Protein AF-A0A1B6IG73-F1 (afdb_monomer_lite)

Structure (mmCIF, N/CA/C/O backbone):
data_AF-A0A1B6IG73-F1
#
_entry.id   AF-A0A1B6IG73-F1
#
loop_
_atom_site.group_PDB
_atom_site.id
_atom_site.type_symbol
_atom_site.label_atom_id
_atom_site.label_alt_id
_atom_site.label_comp_id
_atom_site.label_asym_id
_atom_site.label_entity_id
_atom_site.label_seq_id
_atom_site.pdbx_PDB_ins_code
_atom_site.Cartn_x
_atom_site.Cartn_y
_atom_site.Cartn_z
_atom_site.occupancy
_atom_site.B_iso_or_equiv
_atom_site.auth_seq_id
_atom_site.auth_comp_id
_atom_site.auth_asym_id
_atom_site.auth_atom_id
_atom_site.pdbx_PDB_model_num
ATOM 1 N N . HIS A 1 1 ? -44.596 30.907 -13.912 1.00 38.09 1 HIS A N 1
ATOM 2 C CA . HIS A 1 1 ? -43.599 31.989 -13.803 1.00 38.09 1 HIS A CA 1
ATOM 3 C C . HIS A 1 1 ? -42.385 31.421 -13.063 1.00 38.09 1 HIS A C 1
ATOM 5 O O . HIS A 1 1 ? -42.362 31.442 -11.846 1.00 38.09 1 HIS A O 1
ATOM 11 N N . THR A 1 2 ? -41.653 30.501 -13.693 1.00 38.31 2 THR A N 1
ATOM 12 C CA . THR A 1 2 ? -40.432 30.701 -14.510 1.00 38.31 2 THR A CA 1
ATOM 13 C C . THR A 1 2 ? -39.184 30.827 -13.635 1.00 38.31 2 THR A C 1
ATOM 15 O O . THR A 1 2 ? -38.756 31.930 -13.323 1.00 38.31 2 THR A O 1
ATOM 18 N N . ASN A 1 3 ? -38.599 29.678 -13.281 1.00 39.69 3 ASN A N 1
ATOM 19 C CA . ASN A 1 3 ? -37.191 29.571 -12.901 1.00 39.69 3 ASN A CA 1
ATOM 20 C C . ASN A 1 3 ? -36.431 29.117 -14.153 1.00 39.69 3 ASN A C 1
ATOM 22 O O . ASN A 1 3 ? -36.596 27.984 -14.601 1.00 39.69 3 ASN A O 1
ATOM 26 N N . GLY A 1 4 ? -35.667 30.025 -14.757 1.00 39.19 4 GLY A N 1
ATOM 27 C CA . GLY A 1 4 ? -34.778 29.717 -15.871 1.00 39.19 4 GLY A CA 1
ATOM 28 C C . GLY A 1 4 ? -33.416 29.292 -15.339 1.00 39.19 4 GLY A C 1
ATOM 29 O O . GLY A 1 4 ? -32.638 30.141 -14.920 1.00 39.19 4 GLY A O 1
ATOM 30 N N . TYR A 1 5 ? -33.124 27.994 -15.373 1.00 42.41 5 TYR A N 1
ATOM 31 C CA . TYR A 1 5 ? -31.752 27.499 -15.289 1.00 42.41 5 TYR A CA 1
ATOM 32 C C . TYR A 1 5 ? -31.256 27.273 -16.718 1.00 42.41 5 TYR A C 1
ATOM 34 O O . TYR A 1 5 ? -31.750 26.396 -17.426 1.00 42.41 5 TYR A O 1
ATOM 42 N N . GLN A 1 6 ? -30.319 28.112 -17.164 1.00 42.25 6 GLN A N 1
ATOM 43 C CA . GLN A 1 6 ? -29.587 27.904 -18.411 1.00 42.25 6 GLN A CA 1
ATOM 44 C C . GLN A 1 6 ? -28.615 26.742 -18.215 1.00 42.25 6 GLN A C 1
ATOM 46 O O . GLN A 1 6 ? -27.631 26.849 -17.489 1.00 42.25 6 GLN A O 1
ATOM 51 N N . ASN A 1 7 ? -28.934 25.630 -18.867 1.00 41.59 7 ASN A N 1
ATOM 52 C CA . ASN A 1 7 ? -28.035 24.511 -19.086 1.00 41.59 7 ASN A CA 1
ATOM 53 C C . ASN A 1 7 ? -27.251 24.786 -20.379 1.00 41.59 7 ASN A C 1
ATOM 55 O O . ASN A 1 7 ? -27.866 25.142 -21.387 1.00 41.59 7 ASN A O 1
ATOM 59 N N . GLY A 1 8 ? -25.926 24.645 -20.364 1.00 39.78 8 GLY A N 1
ATOM 60 C CA . GLY A 1 8 ? -25.128 24.808 -21.579 1.00 39.78 8 GLY A CA 1
ATOM 61 C C . GLY A 1 8 ? -23.667 25.154 -21.338 1.00 39.78 8 GLY A C 1
ATOM 62 O O . GLY A 1 8 ? -23.241 26.270 -21.614 1.00 39.78 8 GLY A O 1
ATOM 63 N N . THR A 1 9 ? -22.879 24.180 -20.897 1.00 37.50 9 THR A N 1
ATOM 64 C CA . THR A 1 9 ? -21.488 24.097 -21.348 1.00 37.50 9 THR A CA 1
ATOM 65 C C . THR A 1 9 ? -21.314 22.684 -21.889 1.00 37.50 9 THR A C 1
ATOM 67 O O . THR A 1 9 ? -21.497 21.694 -21.182 1.00 37.50 9 THR A O 1
ATOM 70 N N . SER A 1 10 ? -21.124 22.602 -23.203 1.00 52.25 10 SER A N 1
ATOM 71 C CA . SER A 1 10 ? -20.774 21.369 -23.888 1.00 52.25 10 SER A CA 1
ATOM 72 C C . SER A 1 10 ? -19.328 21.064 -23.533 1.00 52.25 10 SER A C 1
ATOM 74 O O . SER A 1 10 ? -18.419 21.625 -24.143 1.00 52.25 10 SER A O 1
ATOM 76 N N . HIS A 1 11 ? -19.116 20.214 -22.534 1.00 43.53 11 HIS A N 1
ATOM 77 C CA . HIS A 1 11 ? -17.861 19.494 -22.418 1.00 43.53 11 HIS A CA 1
ATOM 78 C C . HIS A 1 11 ? -18.114 18.085 -22.937 1.00 43.53 11 HIS A C 1
ATOM 80 O O . HIS A 1 11 ? -18.840 17.300 -22.330 1.00 43.53 11 HIS A O 1
ATOM 86 N N . GLU A 1 12 ? -17.575 17.798 -24.118 1.00 44.56 12 GLU A N 1
ATOM 87 C CA . GLU A 1 12 ? -17.363 16.425 -24.554 1.00 44.56 12 GLU A CA 1
ATOM 88 C C . GLU A 1 12 ? -16.345 15.830 -23.577 1.00 44.56 12 GLU A C 1
ATOM 90 O O . GLU A 1 12 ? -15.154 16.131 -23.644 1.00 44.56 12 GLU A O 1
ATOM 95 N N . GLU A 1 13 ? -16.836 15.100 -22.581 1.00 45.28 13 GLU A N 1
ATOM 96 C CA . GLU A 1 13 ? -16.006 14.234 -21.752 1.00 45.28 13 GLU A CA 1
ATOM 97 C C . GLU A 1 13 ? -15.621 13.031 -22.623 1.00 45.28 13 GLU A C 1
ATOM 99 O O . GLU A 1 13 ? -16.515 12.377 -23.180 1.00 45.28 13 GLU A O 1
ATOM 104 N N . PRO A 1 14 ? -14.326 12.726 -22.801 1.00 42.31 14 PRO A N 1
ATOM 105 C CA . PRO A 1 14 ? -13.949 11.475 -23.423 1.00 42.31 14 PRO A CA 1
ATOM 106 C C . PRO A 1 14 ? -14.456 10.363 -22.5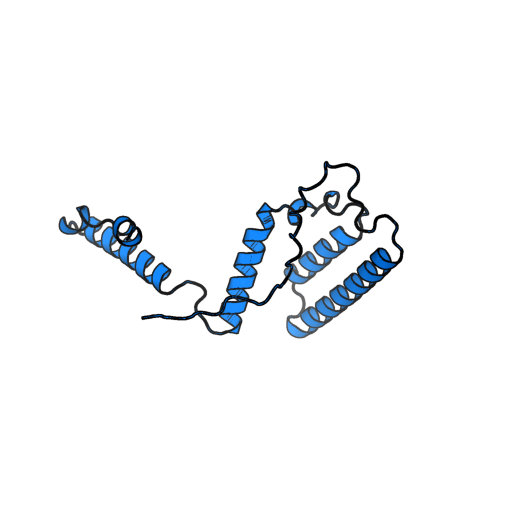06 1.00 42.31 14 PRO A C 1
ATOM 108 O O . PRO A 1 14 ? -14.133 10.323 -21.322 1.00 42.31 14 PRO A O 1
ATOM 111 N N . VAL A 1 15 ? -15.288 9.479 -23.052 1.00 47.84 15 VAL A N 1
ATOM 112 C CA . VAL A 1 15 ? -15.617 8.211 -22.406 1.00 47.84 15 VAL A CA 1
ATOM 113 C C . VAL A 1 15 ? -14.298 7.522 -22.062 1.00 47.84 15 VAL A C 1
ATOM 115 O O . VAL A 1 15 ? -13.571 7.088 -22.954 1.00 47.84 15 VAL A O 1
ATOM 118 N N . GLU A 1 16 ? -13.945 7.501 -20.778 1.00 44.28 16 GLU A N 1
ATOM 119 C CA . GLU A 1 16 ? -12.871 6.651 -20.284 1.00 44.28 16 GLU A CA 1
ATOM 120 C C . GLU A 1 16 ? -13.311 5.217 -20.566 1.00 44.28 16 GLU A C 1
ATOM 122 O O . GLU A 1 16 ? -14.184 4.660 -19.896 1.00 44.28 16 GLU A O 1
ATOM 127 N N . ASP A 1 17 ? -12.766 4.666 -21.648 1.00 45.06 17 ASP A N 1
ATOM 128 C CA . ASP A 1 17 ? -12.838 3.253 -21.965 1.00 45.06 17 ASP A CA 1
ATOM 129 C C . ASP A 1 17 ? -12.237 2.532 -20.757 1.00 45.06 17 ASP A C 1
ATOM 131 O O . ASP A 1 17 ? -11.039 2.628 -20.481 1.00 45.06 17 ASP A O 1
ATOM 135 N N . MET A 1 18 ? -13.100 1.926 -19.945 1.00 56.50 18 MET A N 1
ATOM 136 C CA . MET A 1 18 ? -12.685 1.090 -18.829 1.00 56.50 18 MET A CA 1
ATOM 137 C C . MET A 1 18 ? -11.963 -0.108 -19.440 1.00 56.50 18 MET A C 1
ATOM 139 O O . MET A 1 18 ? -12.616 -1.081 -19.816 1.00 56.50 18 MET A O 1
ATOM 143 N N . ASP A 1 19 ? -10.637 0.001 -19.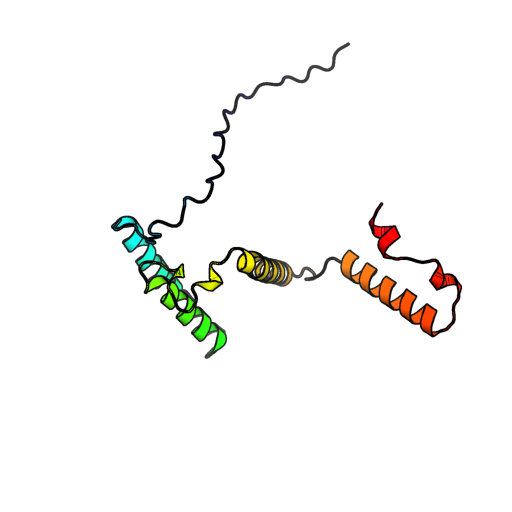576 1.00 55.59 19 ASP A N 1
ATOM 144 C CA . ASP A 1 19 ? -9.740 -1.035 -20.087 1.00 55.59 19 ASP A CA 1
ATOM 145 C C . ASP A 1 19 ? -10.065 -2.366 -19.392 1.00 55.59 19 ASP A C 1
ATOM 147 O O . ASP A 1 19 ? -9.685 -2.631 -18.248 1.00 55.59 19 ASP A O 1
ATOM 151 N N . VAL A 1 20 ? -10.817 -3.215 -20.089 1.00 60.28 20 VAL A N 1
ATOM 152 C CA . VAL A 1 20 ? -10.998 -4.611 -19.715 1.00 60.28 20 VAL A CA 1
ATOM 153 C C . VAL A 1 20 ? -9.632 -5.260 -19.892 1.00 60.28 20 VAL A C 1
ATOM 155 O O . VAL A 1 20 ? -9.145 -5.353 -21.019 1.00 60.28 20 VAL A O 1
ATOM 158 N N . ASP A 1 21 ? -9.016 -5.684 -18.783 1.00 56.25 21 ASP A N 1
ATOM 159 C CA . ASP A 1 21 ? -7.695 -6.320 -18.767 1.00 56.25 21 ASP A CA 1
ATOM 160 C C . ASP A 1 21 ? -7.571 -7.343 -19.918 1.00 56.25 21 ASP A C 1
ATOM 162 O O . ASP A 1 21 ? -8.301 -8.345 -19.940 1.00 56.25 21 ASP A O 1
ATOM 166 N N . PRO A 1 22 ? -6.662 -7.133 -20.891 1.00 51.31 22 PRO A N 1
ATOM 167 C CA . PRO A 1 22 ? -6.507 -8.060 -21.996 1.00 51.31 22 PRO A CA 1
ATOM 168 C C . PRO A 1 22 ? -5.980 -9.415 -21.491 1.00 51.31 22 PRO A C 1
ATOM 170 O O . PRO A 1 22 ? -5.251 -9.485 -20.491 1.00 51.31 22 PRO A O 1
ATOM 173 N N . PRO A 1 23 ? -6.314 -10.526 -22.179 1.00 49.19 23 PRO A N 1
ATOM 174 C CA . PRO A 1 23 ? -5.881 -11.859 -21.780 1.00 49.19 23 PRO A CA 1
ATOM 175 C C . PRO A 1 23 ? -4.350 -11.948 -21.715 1.00 49.19 23 PRO A C 1
ATOM 177 O O . PRO A 1 23 ? -3.636 -11.243 -22.424 1.00 49.19 23 PRO A O 1
ATOM 180 N N . ALA A 1 24 ? -3.856 -12.839 -20.847 1.00 55.88 24 ALA A N 1
ATOM 181 C CA . ALA A 1 24 ? -2.483 -12.974 -20.338 1.00 55.88 24 ALA A CA 1
ATOM 182 C C . ALA A 1 24 ? -1.351 -13.261 -21.362 1.00 55.88 24 ALA A C 1
ATOM 184 O O . ALA A 1 24 ? -0.345 -13.895 -21.036 1.00 55.88 24 ALA A O 1
ATOM 185 N N . SER A 1 25 ? -1.451 -12.800 -22.603 1.00 50.59 25 SER A N 1
ATOM 186 C CA . SER A 1 25 ? -0.383 -12.868 -23.594 1.00 50.59 25 SER A CA 1
ATOM 187 C C . SER A 1 25 ? 0.654 -11.758 -23.369 1.00 50.59 25 SER A C 1
ATOM 189 O O . SER A 1 25 ? 0.532 -10.653 -23.880 1.00 50.59 25 SER A O 1
ATOM 191 N N . LYS A 1 26 ? 1.713 -12.115 -22.626 1.00 54.44 26 LYS A N 1
ATOM 192 C CA . LYS A 1 26 ? 3.028 -11.442 -22.524 1.00 54.44 26 LYS A CA 1
ATOM 193 C C . LYS A 1 26 ? 3.010 -10.000 -21.986 1.00 54.44 26 LYS A C 1
ATOM 195 O O . LYS A 1 26 ? 3.331 -9.049 -22.693 1.00 54.44 26 LYS A O 1
ATOM 200 N N . ARG A 1 27 ? 2.761 -9.854 -20.679 1.00 57.84 27 ARG A N 1
ATOM 201 C CA . ARG A 1 27 ? 3.032 -8.616 -19.924 1.00 57.84 27 ARG A CA 1
ATOM 202 C C . ARG A 1 27 ? 4.546 -8.377 -19.834 1.00 57.84 27 ARG A C 1
ATOM 204 O O . ARG A 1 27 ? 5.209 -8.908 -18.949 1.00 57.84 27 ARG A O 1
ATOM 211 N N . GLN A 1 28 ? 5.111 -7.614 -20.766 1.00 61.94 28 GLN A N 1
ATOM 212 C CA . GLN A 1 28 ? 6.484 -7.119 -20.663 1.00 61.94 28 GLN A CA 1
ATOM 213 C C . GLN A 1 28 ? 6.430 -5.651 -20.234 1.00 61.94 28 GLN A C 1
ATOM 215 O O . GLN A 1 28 ? 5.959 -4.821 -21.005 1.00 61.94 28 GLN A O 1
ATOM 220 N N . LEU A 1 29 ? 6.930 -5.329 -19.032 1.00 61.00 29 LEU A N 1
ATOM 221 C CA . LEU A 1 29 ? 6.858 -3.996 -18.388 1.00 61.00 29 LEU A CA 1
ATOM 222 C C . LEU A 1 29 ? 7.205 -2.819 -19.298 1.00 61.00 29 LEU A C 1
ATOM 224 O O . LEU A 1 29 ? 6.682 -1.724 -19.137 1.00 61.00 29 LEU A O 1
ATOM 228 N N . CYS A 1 30 ? 8.141 -3.039 -20.216 1.00 66.19 30 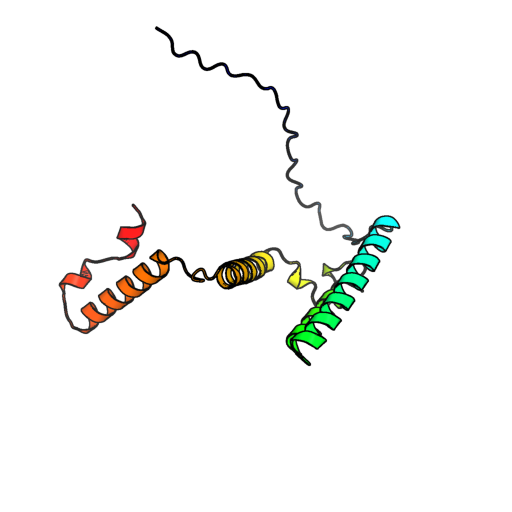CYS A N 1
ATOM 229 C CA . CYS A 1 30 ? 8.623 -2.008 -21.121 1.00 66.19 30 CYS A CA 1
ATOM 230 C C . CYS A 1 30 ? 8.304 -2.300 -22.588 1.00 66.19 30 CYS A C 1
ATOM 232 O O . CYS A 1 30 ? 8.611 -1.457 -23.417 1.00 66.19 30 CYS A O 1
ATOM 234 N N . GLY A 1 31 ? 7.777 -3.479 -22.946 1.00 67.19 31 GLY A N 1
ATOM 235 C CA . GLY A 1 31 ? 7.509 -3.865 -24.343 1.00 67.19 31 GLY A CA 1
ATOM 236 C C . GLY A 1 31 ? 8.683 -3.694 -25.330 1.00 67.19 31 GLY A C 1
ATOM 237 O O . GLY A 1 31 ? 8.457 -3.656 -26.533 1.00 67.19 31 GLY A O 1
ATOM 238 N N . GLY A 1 32 ? 9.923 -3.525 -24.847 1.00 70.31 32 GLY A N 1
ATOM 239 C CA . GLY A 1 32 ? 11.082 -3.127 -25.663 1.00 70.31 32 GLY A CA 1
ATOM 240 C C . GLY A 1 32 ? 11.194 -1.622 -25.978 1.00 70.31 32 GLY A C 1
ATOM 241 O O . GLY A 1 32 ? 12.119 -1.213 -26.674 1.00 70.31 32 GLY A O 1
ATOM 242 N N . SER A 1 33 ? 10.299 -0.779 -25.458 1.00 83.69 33 SER A N 1
ATOM 243 C CA . SER A 1 33 ? 10.330 0.679 -25.599 1.00 83.69 33 SER A CA 1
ATOM 244 C C . SER A 1 33 ? 11.499 1.295 -24.830 1.00 83.69 33 SER A C 1
ATOM 246 O O . SER A 1 33 ? 11.566 1.219 -23.601 1.00 83.69 33 SER A O 1
ATOM 248 N N . LYS A 1 34 ? 12.397 1.970 -25.556 1.00 85.94 34 LYS A N 1
ATOM 249 C CA . LYS A 1 34 ? 13.542 2.695 -24.982 1.00 85.94 34 LYS A CA 1
ATOM 250 C C . LYS A 1 34 ? 13.101 3.707 -23.919 1.00 85.94 34 LYS A C 1
ATOM 252 O O . LYS A 1 34 ? 13.686 3.750 -22.844 1.00 85.94 34 LYS A O 1
ATOM 257 N N . THR A 1 35 ? 12.028 4.450 -24.181 1.00 90.06 35 THR A N 1
ATOM 258 C CA . THR A 1 35 ? 11.478 5.435 -23.240 1.00 90.06 35 THR A CA 1
ATOM 259 C C . THR A 1 35 ? 10.963 4.778 -21.960 1.00 90.06 35 THR A C 1
ATOM 261 O O . THR A 1 35 ? 11.162 5.314 -20.873 1.00 90.06 35 THR A O 1
ATOM 264 N N . ALA A 1 36 ? 10.326 3.606 -22.059 1.00 86.19 36 ALA A N 1
ATOM 265 C CA . ALA A 1 36 ? 9.875 2.870 -20.878 1.00 86.19 36 ALA A CA 1
ATOM 266 C C . ALA A 1 36 ? 11.064 2.372 -20.039 1.00 86.19 36 ALA A C 1
ATOM 268 O O . ALA A 1 36 ? 11.058 2.515 -18.819 1.00 86.19 36 ALA A O 1
ATOM 269 N N . VAL A 1 37 ? 12.119 1.877 -20.694 1.00 86.06 37 VAL A N 1
ATOM 270 C CA . VAL A 1 37 ? 13.358 1.457 -20.022 1.00 86.06 37 VAL A CA 1
ATOM 271 C C . VAL A 1 37 ? 14.057 2.637 -19.341 1.00 86.06 37 VAL A C 1
ATOM 273 O O . VAL A 1 37 ? 14.486 2.515 -18.198 1.00 86.06 37 VAL A O 1
ATOM 276 N N . GLU A 1 38 ? 14.144 3.796 -19.995 1.00 91.56 38 GLU A N 1
ATOM 277 C CA . GLU A 1 38 ? 14.735 5.006 -19.407 1.00 91.56 38 GLU A CA 1
ATOM 278 C C . GLU A 1 38 ? 13.975 5.468 -18.158 1.00 91.56 38 GLU A C 1
ATOM 280 O O . GLU A 1 38 ? 14.604 5.721 -17.127 1.00 91.56 38 GLU A O 1
ATOM 285 N N . ARG A 1 39 ? 12.636 5.488 -18.213 1.00 90.94 39 ARG A N 1
ATOM 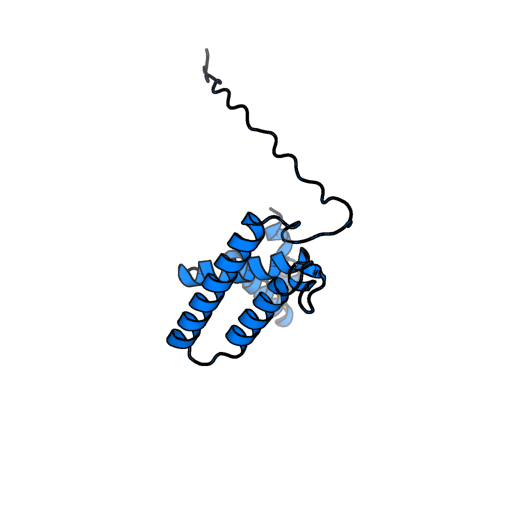286 C CA . ARG A 1 39 ? 11.777 5.795 -17.056 1.00 90.94 39 ARG A CA 1
ATOM 287 C C . ARG A 1 39 ? 11.959 4.790 -15.924 1.00 90.94 39 ARG A C 1
ATOM 289 O O . ARG A 1 39 ? 12.037 5.178 -14.764 1.00 90.94 39 ARG A O 1
ATOM 296 N N . MET A 1 40 ? 12.068 3.505 -16.251 1.00 90.06 40 MET A N 1
ATOM 297 C CA . MET A 1 40 ? 12.313 2.452 -15.267 1.00 90.06 40 MET A CA 1
ATOM 298 C C . MET A 1 40 ? 13.671 2.634 -14.569 1.00 90.06 40 MET A C 1
ATOM 300 O O . MET A 1 40 ? 13.769 2.498 -13.350 1.00 90.06 40 MET A O 1
ATOM 304 N N . LEU A 1 41 ? 14.715 2.996 -15.320 1.00 91.44 41 LEU A N 1
ATOM 305 C CA . LEU A 1 41 ? 16.038 3.294 -14.765 1.00 91.44 41 LEU A CA 1
ATOM 306 C C . LEU A 1 41 ? 16.028 4.557 -13.897 1.00 91.44 41 LEU A C 1
ATOM 308 O O . LEU A 1 41 ? 16.690 4.599 -12.861 1.00 91.44 41 LEU A O 1
ATOM 312 N N . GLU A 1 42 ? 15.298 5.589 -14.311 1.00 94.94 42 GLU A N 1
ATOM 313 C CA . GLU A 1 42 ? 15.107 6.802 -13.519 1.00 94.94 42 GLU A CA 1
ATOM 314 C C . GLU A 1 42 ? 14.387 6.510 -12.206 1.00 94.94 42 GLU A C 1
ATOM 316 O O . GLU A 1 42 ? 14.859 6.912 -11.143 1.00 94.94 42 GLU A O 1
ATOM 321 N N . PHE A 1 43 ? 13.317 5.722 -12.260 1.00 94.50 43 PHE A N 1
ATOM 322 C CA . PHE A 1 43 ? 12.614 5.259 -11.074 1.00 94.50 43 PHE A CA 1
ATOM 323 C C . PHE A 1 43 ? 13.534 4.470 -10.131 1.00 94.50 43 PHE A C 1
ATOM 325 O O . PHE A 1 43 ? 13.576 4.760 -8.936 1.00 94.50 43 PHE A O 1
ATOM 332 N N . GLY A 1 44 ? 14.351 3.551 -10.659 1.00 95.00 44 GLY A N 1
ATOM 333 C CA . GLY A 1 44 ? 15.339 2.812 -9.867 1.00 95.00 44 GLY A CA 1
ATOM 334 C C . GLY A 1 44 ? 16.362 3.717 -9.162 1.00 95.00 44 GLY A C 1
ATOM 335 O O . GLY A 1 44 ? 16.692 3.485 -7.997 1.00 95.00 44 GLY A O 1
ATOM 336 N N . ARG A 1 45 ? 16.828 4.790 -9.820 1.00 96.25 45 ARG A N 1
ATOM 337 C CA . ARG A 1 45 ? 17.710 5.795 -9.192 1.00 96.25 45 ARG A CA 1
ATOM 338 C C . ARG A 1 45 ? 16.999 6.554 -8.072 1.00 96.25 45 ARG A C 1
ATOM 340 O O . ARG A 1 45 ? 17.563 6.708 -6.990 1.00 96.25 45 ARG A O 1
ATOM 347 N N . THR A 1 46 ? 15.762 6.982 -8.311 1.00 96.75 46 THR A N 1
ATOM 348 C CA . THR A 1 46 ? 14.938 7.670 -7.308 1.00 96.75 46 THR A CA 1
ATOM 349 C C . THR A 1 46 ? 14.704 6.791 -6.079 1.00 96.75 46 THR A C 1
ATOM 351 O O . THR A 1 46 ? 14.907 7.254 -4.957 1.00 96.75 46 THR A O 1
ATOM 354 N N . LEU A 1 47 ? 14.379 5.507 -6.271 1.00 95.38 47 LEU A N 1
ATOM 355 C CA . LEU A 1 47 ? 14.238 4.535 -5.181 1.00 95.38 47 LEU A CA 1
ATOM 356 C C . LEU A 1 47 ? 15.522 4.395 -4.357 1.00 95.38 47 LEU A C 1
ATOM 358 O O . LEU A 1 47 ? 15.482 4.412 -3.126 1.00 95.38 47 LEU A O 1
ATOM 362 N N . TYR A 1 48 ? 16.675 4.298 -5.021 1.00 94.69 48 TYR A N 1
ATOM 363 C CA . TYR A 1 48 ? 17.959 4.200 -4.332 1.00 94.69 48 TYR A CA 1
ATOM 364 C C . TYR A 1 48 ? 18.276 5.456 -3.505 1.00 94.69 48 TYR A C 1
ATOM 366 O O . TYR A 1 48 ? 18.755 5.356 -2.374 1.00 94.69 48 TYR A O 1
ATOM 374 N N . HIS A 1 49 ? 17.976 6.648 -4.026 1.00 96.38 49 HIS A N 1
ATOM 375 C CA . HIS A 1 49 ? 18.128 7.896 -3.273 1.00 96.38 49 HIS A CA 1
ATOM 376 C C . HIS A 1 49 ? 17.193 7.956 -2.058 1.00 96.38 49 HIS A C 1
ATOM 378 O O . HIS A 1 49 ? 17.625 8.369 -0.982 1.00 96.38 49 HIS A O 1
ATOM 384 N N . MET A 1 50 ? 15.940 7.507 -2.193 1.00 94.56 50 MET A N 1
ATOM 385 C CA . MET A 1 50 ? 15.010 7.411 -1.062 1.00 94.56 50 MET A CA 1
ATOM 386 C C . MET A 1 50 ? 15.534 6.465 0.022 1.00 94.56 50 MET A C 1
ATOM 388 O O . MET A 1 50 ? 15.512 6.822 1.196 1.00 94.56 50 MET A O 1
ATOM 392 N N . SER A 1 51 ? 16.083 5.306 -0.353 1.00 94.06 51 SER A N 1
ATOM 393 C CA . SER A 1 51 ? 16.686 4.381 0.613 1.00 94.06 51 SER A CA 1
ATOM 394 C C . SER A 1 51 ? 17.859 5.000 1.373 1.00 94.06 51 SER A C 1
ATOM 396 O O . SER A 1 51 ? 17.943 4.833 2.588 1.00 94.06 51 SER A O 1
ATOM 398 N N . GLN A 1 52 ? 18.744 5.729 0.689 1.00 94.38 52 GLN A N 1
ATOM 399 C CA . GLN A 1 52 ? 19.862 6.405 1.352 1.00 94.38 52 GLN A CA 1
ATOM 400 C C . GLN A 1 52 ? 19.378 7.447 2.360 1.00 94.38 52 GLN A C 1
ATOM 402 O O . GLN A 1 52 ? 19.925 7.533 3.458 1.00 94.38 52 GLN A O 1
ATOM 407 N N . ARG A 1 53 ? 18.334 8.208 2.013 1.00 94.81 53 ARG A N 1
ATOM 408 C CA . ARG A 1 53 ? 17.714 9.168 2.933 1.00 94.81 53 ARG A CA 1
ATOM 409 C C . ARG A 1 53 ? 17.116 8.477 4.155 1.00 94.81 53 ARG A C 1
ATOM 411 O O . ARG A 1 53 ? 17.440 8.861 5.271 1.00 94.81 53 ARG A O 1
ATOM 418 N N . LEU A 1 54 ? 16.336 7.415 3.955 1.00 92.50 54 LEU A N 1
ATOM 419 C CA . LEU A 1 54 ? 15.773 6.629 5.058 1.00 92.50 54 LEU A CA 1
ATOM 420 C C . LEU A 1 54 ? 16.867 6.054 5.963 1.00 92.50 54 LEU A C 1
ATOM 422 O O . LEU A 1 54 ? 16.735 6.087 7.181 1.00 92.50 54 LEU A O 1
ATOM 426 N N . MET A 1 55 ? 17.982 5.593 5.390 1.00 92.25 55 MET A N 1
ATOM 427 C CA . MET A 1 55 ? 19.117 5.095 6.168 1.00 92.25 55 MET A CA 1
ATOM 428 C C . MET A 1 55 ? 19.789 6.195 7.005 1.00 92.25 55 MET A C 1
ATOM 430 O O . MET A 1 55 ? 20.275 5.913 8.099 1.00 92.25 55 MET A O 1
ATOM 434 N N . GLN A 1 56 ? 19.823 7.439 6.520 1.00 93.62 56 GLN A N 1
ATOM 435 C CA . GLN A 1 56 ? 20.329 8.583 7.288 1.00 93.62 56 GLN A CA 1
ATOM 436 C C . GLN A 1 56 ? 19.365 9.000 8.405 1.00 93.62 56 GLN A C 1
ATOM 438 O O . GLN A 1 56 ? 19.813 9.308 9.506 1.00 93.62 56 GLN A O 1
ATOM 443 N N . GLU A 1 57 ? 18.059 9.004 8.130 1.00 92.44 57 GLU A N 1
ATOM 444 C CA . GLU A 1 57 ? 17.021 9.470 9.058 1.00 92.44 57 GLU A CA 1
ATOM 445 C C . GLU A 1 57 ? 16.693 8.432 10.149 1.00 92.44 57 GLU A C 1
ATOM 447 O O . GLU A 1 57 ? 16.465 8.799 11.299 1.00 92.44 57 GLU A O 1
ATOM 452 N N . GLN A 1 58 ? 16.683 7.140 9.806 1.00 89.06 58 GLN A N 1
ATOM 453 C CA . GLN A 1 58 ? 16.196 6.050 10.667 1.00 89.06 58 GLN A CA 1
ATOM 454 C C . GLN A 1 58 ? 17.276 5.006 11.002 1.00 89.06 58 GLN A C 1
ATOM 456 O O . GLN A 1 58 ? 17.042 4.096 11.797 1.00 89.06 58 GLN A O 1
ATOM 461 N N . GLY A 1 59 ? 18.476 5.123 10.427 1.00 90.50 59 GLY A N 1
ATOM 462 C CA . GLY A 1 59 ? 19.551 4.154 10.617 1.00 90.50 59 GLY A CA 1
ATOM 463 C C . GLY A 1 59 ? 19.332 2.847 9.846 1.00 90.50 59 GLY A C 1
ATOM 464 O O . GLY A 1 59 ? 18.698 2.805 8.792 1.00 90.50 59 GLY A O 1
ATOM 465 N N . LYS A 1 60 ? 19.920 1.752 10.346 1.00 88.56 60 LYS A N 1
ATOM 466 C CA . LYS A 1 60 ? 19.772 0.423 9.735 1.00 88.56 60 LYS A CA 1
ATOM 467 C C . LYS A 1 60 ? 18.430 -0.188 10.126 1.00 88.56 60 LYS A C 1
ATOM 469 O O . LYS A 1 60 ? 18.307 -0.760 11.204 1.00 88.56 60 LYS A O 1
ATOM 474 N N . ASP A 1 61 ? 17.477 -0.107 9.208 1.00 92.19 61 ASP A N 1
ATOM 475 C CA . ASP A 1 61 ? 16.187 -0.781 9.302 1.00 92.19 61 ASP A CA 1
ATOM 476 C C . ASP A 1 61 ? 16.109 -1.928 8.279 1.00 92.19 61 ASP A C 1
ATOM 478 O O . ASP A 1 61 ? 16.152 -1.717 7.061 1.00 92.19 61 ASP A O 1
ATOM 482 N N . GLU A 1 62 ? 16.016 -3.163 8.776 1.00 93.38 62 GLU A N 1
ATOM 483 C CA . GLU A 1 62 ? 15.896 -4.352 7.928 1.00 93.38 62 GLU A CA 1
ATOM 484 C C . GLU A 1 62 ? 14.560 -4.395 7.169 1.00 93.38 62 GLU A C 1
ATOM 486 O O . GLU A 1 62 ? 14.516 -4.957 6.073 1.00 93.38 62 GLU A O 1
ATOM 491 N N . ALA A 1 63 ? 13.496 -3.759 7.675 1.00 92.50 63 ALA A N 1
ATOM 492 C CA . ALA A 1 63 ? 12.232 -3.639 6.952 1.00 92.50 63 ALA A CA 1
ATOM 493 C C . ALA A 1 63 ? 12.395 -2.750 5.710 1.00 92.50 63 ALA A C 1
ATOM 495 O O . ALA A 1 63 ? 12.053 -3.170 4.604 1.00 92.50 63 ALA A O 1
ATOM 496 N N . ASN A 1 64 ? 13.013 -1.573 5.859 1.00 91.88 64 ASN A N 1
ATOM 497 C CA . ASN A 1 64 ? 13.310 -0.672 4.739 1.00 91.88 64 ASN A CA 1
ATOM 498 C C . ASN A 1 64 ? 14.230 -1.325 3.700 1.00 91.88 64 ASN A C 1
ATOM 500 O O . ASN A 1 64 ? 14.018 -1.202 2.492 1.00 91.88 64 ASN A O 1
ATOM 504 N N . LYS A 1 65 ? 15.242 -2.064 4.161 1.00 93.06 65 LYS A N 1
ATOM 505 C CA . LYS A 1 65 ? 16.153 -2.810 3.287 1.00 93.06 65 LYS A CA 1
ATOM 506 C C . LYS A 1 65 ? 15.436 -3.924 2.527 1.00 93.06 65 LYS A C 1
ATOM 508 O O . LYS A 1 65 ? 15.673 -4.086 1.330 1.00 93.06 65 LYS A O 1
ATOM 513 N N . LYS A 1 66 ? 14.545 -4.663 3.194 1.00 94.62 66 LYS A N 1
ATOM 514 C CA . LYS A 1 66 ? 13.715 -5.683 2.550 1.00 94.62 66 LYS A CA 1
ATOM 515 C C . LYS A 1 66 ? 12.779 -5.065 1.513 1.00 94.62 66 LYS A C 1
ATOM 517 O O . LYS A 1 66 ? 12.722 -5.561 0.395 1.00 94.62 66 LYS A O 1
ATOM 522 N N . MET A 1 67 ? 12.108 -3.964 1.842 1.00 93.19 67 MET A N 1
ATOM 523 C CA . MET A 1 67 ? 11.224 -3.256 0.911 1.00 93.19 67 MET A CA 1
ATOM 524 C C . MET A 1 67 ? 11.978 -2.793 -0.343 1.00 93.19 67 MET A C 1
ATOM 526 O O . MET A 1 67 ? 11.489 -2.962 -1.458 1.00 93.19 67 MET A O 1
ATOM 530 N N . LEU A 1 68 ? 13.198 -2.273 -0.179 1.00 95.00 68 LEU A N 1
ATOM 531 C CA . LEU A 1 68 ? 14.052 -1.897 -1.305 1.00 95.00 68 LEU A CA 1
ATOM 532 C C . LEU A 1 68 ? 14.431 -3.107 -2.171 1.00 95.00 68 LEU A C 1
ATOM 534 O O . LEU A 1 68 ? 14.383 -3.031 -3.399 1.00 95.00 68 LEU A O 1
ATOM 538 N N . GLN A 1 69 ? 14.809 -4.221 -1.541 1.00 94.94 69 GLN A N 1
ATOM 539 C CA . GLN A 1 69 ? 15.141 -5.459 -2.244 1.00 94.94 69 GLN A CA 1
ATOM 540 C C . GLN A 1 69 ? 13.940 -6.005 -3.022 1.00 94.94 69 GLN A C 1
ATOM 542 O O . GLN A 1 69 ? 14.093 -6.395 -4.181 1.00 94.94 69 GLN A O 1
ATOM 547 N N . ASP A 1 70 ? 12.757 -6.014 -2.412 1.00 95.25 70 ASP A N 1
ATOM 548 C CA . ASP A 1 70 ? 11.519 -6.476 -3.037 1.00 95.25 70 ASP A CA 1
ATOM 549 C C . ASP A 1 70 ? 11.169 -5.573 -4.243 1.00 95.25 70 ASP A C 1
ATOM 551 O O . ASP A 1 70 ? 10.923 -6.073 -5.342 1.00 95.25 70 ASP A O 1
ATOM 555 N N . ALA A 1 71 ? 11.294 -4.246 -4.111 1.00 94.75 71 ALA A N 1
ATOM 556 C CA . ALA A 1 71 ? 11.081 -3.309 -5.218 1.00 94.75 71 ALA A CA 1
ATOM 557 C C . ALA A 1 71 ? 12.054 -3.539 -6.393 1.00 94.75 71 ALA A C 1
ATOM 559 O O . ALA A 1 71 ? 11.630 -3.617 -7.549 1.00 94.75 71 ALA A O 1
ATOM 560 N N . PHE A 1 72 ? 13.354 -3.714 -6.127 1.00 95.31 72 PHE A N 1
ATOM 561 C CA . PHE A 1 72 ? 14.320 -4.044 -7.185 1.00 95.31 72 PHE A CA 1
ATOM 562 C C . PHE A 1 72 ? 14.103 -5.440 -7.774 1.00 95.31 72 PHE A C 1
ATOM 564 O O . PHE A 1 72 ? 14.379 -5.649 -8.955 1.00 95.31 72 PHE A O 1
ATOM 571 N N . SER A 1 73 ? 13.562 -6.377 -6.995 1.00 94.94 73 SER A N 1
ATOM 572 C CA . SER A 1 73 ? 13.187 -7.701 -7.490 1.00 94.94 73 SER A CA 1
ATOM 573 C C . SER A 1 73 ? 12.059 -7.628 -8.517 1.00 94.94 73 SER A C 1
ATOM 575 O O . SER A 1 73 ? 12.007 -8.480 -9.397 1.00 94.94 73 SER A O 1
ATOM 577 N N . LEU A 1 74 ? 11.174 -6.629 -8.464 1.00 92.75 74 LEU A N 1
ATOM 578 C CA . LEU A 1 74 ? 10.188 -6.391 -9.528 1.00 92.75 74 LEU A CA 1
ATOM 579 C C . LEU A 1 74 ? 10.849 -5.806 -10.784 1.00 92.75 74 LEU A C 1
ATOM 581 O O . LEU A 1 74 ? 10.556 -6.248 -11.892 1.00 92.75 74 LEU A O 1
ATOM 585 N N . LEU A 1 75 ? 11.774 -4.855 -10.615 1.00 90.88 75 LEU A N 1
ATOM 586 C CA . LEU A 1 75 ? 12.476 -4.185 -11.721 1.00 90.88 75 LEU A CA 1
ATOM 587 C C . LEU A 1 75 ? 13.450 -5.101 -12.478 1.00 90.88 75 LEU A C 1
ATOM 589 O O . LEU A 1 75 ? 13.721 -4.878 -13.656 1.00 90.88 75 LEU A O 1
ATOM 593 N N . ALA A 1 76 ? 13.994 -6.121 -11.812 1.00 90.44 76 ALA A N 1
ATOM 594 C CA . ALA A 1 76 ? 14.972 -7.039 -12.394 1.00 90.44 76 ALA A CA 1
ATOM 595 C C . ALA A 1 76 ? 14.367 -8.040 -13.396 1.00 90.44 76 ALA A C 1
ATOM 597 O O . ALA A 1 76 ? 15.109 -8.682 -14.141 1.00 90.44 76 ALA A O 1
ATOM 598 N N . TYR A 1 77 ? 13.040 -8.191 -13.420 1.00 88.69 77 TYR A N 1
ATOM 599 C CA . TYR A 1 77 ? 12.348 -9.148 -14.278 1.00 88.69 77 TYR A CA 1
ATOM 600 C C . TYR A 1 77 ? 11.623 -8.429 -15.414 1.00 88.69 77 TYR A C 1
ATOM 602 O O . TYR A 1 77 ? 10.993 -7.393 -15.232 1.00 88.69 77 TYR A O 1
ATOM 610 N N . SER A 1 78 ? 11.663 -9.017 -16.608 1.00 83.50 78 SER A N 1
ATOM 611 C CA . SER A 1 78 ? 10.950 -8.502 -17.784 1.00 83.50 78 SER A CA 1
ATOM 612 C C . SER A 1 78 ? 9.425 -8.542 -17.618 1.00 83.50 78 SER A C 1
ATOM 614 O O . SER A 1 78 ? 8.730 -7.640 -18.093 1.00 83.50 78 SER A O 1
ATOM 616 N N . ASN A 1 79 ? 8.923 -9.568 -16.924 1.00 86.12 79 ASN A N 1
ATOM 617 C CA . ASN A 1 79 ? 7.557 -9.667 -16.419 1.00 86.12 79 ASN A CA 1
ATOM 618 C C . ASN A 1 79 ? 7.583 -9.585 -14.878 1.00 86.12 79 ASN A C 1
ATOM 620 O O . ASN A 1 79 ? 8.085 -10.515 -14.243 1.00 86.12 79 ASN A O 1
ATOM 624 N N . PRO A 1 80 ? 7.025 -8.537 -14.252 1.00 89.19 80 PRO A N 1
ATOM 625 C CA . PRO A 1 80 ? 7.141 -8.330 -12.811 1.00 89.19 80 PRO A CA 1
ATOM 626 C C . PRO A 1 80 ? 6.288 -9.315 -12.012 1.00 89.19 80 PRO A C 1
ATOM 628 O O . PRO A 1 80 ? 6.661 -9.672 -10.900 1.00 89.19 80 PRO A O 1
ATOM 631 N N . TRP A 1 81 ? 5.196 -9.831 -12.589 1.00 92.31 81 TRP A N 1
ATOM 632 C CA . TRP A 1 81 ? 4.399 -10.899 -11.973 1.00 92.31 81 TRP A CA 1
ATOM 633 C C . TRP A 1 81 ? 5.156 -12.231 -11.891 1.00 92.31 81 TRP A C 1
ATOM 635 O O . TRP A 1 81 ? 4.769 -13.105 -11.126 1.00 92.31 81 TRP A O 1
ATOM 645 N N . SER A 1 82 ? 6.240 -12.398 -12.658 1.00 92.12 82 SER A N 1
ATOM 646 C CA . SER A 1 82 ? 7.124 -13.569 -12.567 1.00 92.12 82 SER A CA 1
ATOM 647 C C . SER A 1 82 ? 8.244 -13.408 -11.532 1.00 92.12 82 SER A C 1
ATOM 649 O O . SER A 1 82 ? 9.024 -14.337 -11.340 1.00 92.12 82 SER A O 1
ATOM 651 N N . SER A 1 83 ? 8.346 -12.249 -10.879 1.00 94.94 83 SER A N 1
ATOM 652 C CA . SER A 1 83 ? 9.279 -12.028 -9.775 1.00 94.94 83 SER A CA 1
ATOM 653 C C . SER A 1 83 ? 8.893 -12.879 -8.553 1.00 94.94 83 SER A C 1
ATOM 655 O O . SER A 1 83 ? 7.703 -13.127 -8.345 1.00 94.94 83 SER A O 1
ATOM 657 N N . PRO A 1 84 ? 9.840 -13.262 -7.672 1.00 95.31 84 PRO A N 1
ATOM 658 C CA . PRO A 1 84 ? 9.524 -13.896 -6.385 1.00 95.31 84 PRO A CA 1
ATOM 659 C C . PRO A 1 84 ? 8.528 -13.107 -5.517 1.00 95.31 84 PRO A C 1
ATOM 661 O O . PRO A 1 84 ? 7.864 -13.679 -4.656 1.00 95.31 84 PRO A O 1
ATOM 664 N N . VAL A 1 85 ? 8.415 -11.796 -5.749 1.00 95.19 85 VAL A N 1
ATOM 665 C CA . VAL A 1 85 ? 7.473 -10.895 -5.067 1.00 95.19 85 VAL A CA 1
ATOM 666 C C . VAL A 1 85 ? 6.342 -10.405 -5.978 1.00 95.19 85 VAL A C 1
ATOM 668 O O . VAL A 1 85 ? 5.678 -9.423 -5.668 1.00 95.19 85 VAL A O 1
ATOM 671 N N . GLY A 1 86 ? 6.086 -11.094 -7.095 1.00 93.25 86 GLY A N 1
ATOM 672 C CA . GLY A 1 86 ? 5.045 -10.722 -8.060 1.00 93.25 86 GLY A CA 1
ATOM 673 C C . GLY A 1 86 ? 3.637 -10.643 -7.458 1.00 93.25 86 GLY A C 1
ATOM 674 O O . GLY A 1 86 ? 2.836 -9.828 -7.905 1.00 93.25 86 GLY A O 1
ATOM 675 N N . TRP A 1 87 ? 3.374 -11.407 -6.392 1.00 93.12 87 TRP A N 1
ATOM 676 C CA . TRP A 1 87 ? 2.127 -11.372 -5.618 1.00 93.12 87 TRP A CA 1
ATOM 677 C C . TRP A 1 87 ? 1.803 -9.985 -5.041 1.00 93.12 87 TRP A C 1
ATOM 679 O O . TRP A 1 87 ? 0.640 -9.677 -4.808 1.00 93.12 87 TRP A O 1
ATOM 689 N N . GLN A 1 88 ? 2.800 -9.111 -4.844 1.00 92.56 88 GLN A N 1
ATOM 690 C CA . GLN A 1 88 ? 2.575 -7.730 -4.390 1.00 92.56 88 GLN A CA 1
ATOM 691 C C . GLN A 1 88 ? 1.783 -6.891 -5.403 1.00 92.56 88 GLN A C 1
ATOM 693 O O . GLN A 1 88 ? 1.204 -5.871 -5.039 1.00 92.56 88 GLN A O 1
ATOM 698 N N . LEU A 1 89 ? 1.755 -7.311 -6.671 1.00 91.25 89 LEU A N 1
ATOM 699 C CA . LEU A 1 89 ? 1.005 -6.653 -7.738 1.00 91.25 89 LEU A CA 1
ATOM 700 C C . LEU A 1 89 ? -0.427 -7.180 -7.880 1.00 91.25 89 LEU A C 1
ATOM 702 O O . LEU A 1 89 ? -1.168 -6.687 -8.735 1.00 91.25 89 LEU A O 1
ATOM 706 N N . ASP A 1 90 ? -0.823 -8.175 -7.082 1.00 91.69 90 ASP A N 1
ATOM 707 C CA . ASP A 1 90 ? -2.179 -8.707 -7.118 1.00 91.69 90 ASP A CA 1
ATOM 708 C C . ASP A 1 90 ? -3.175 -7.641 -6.630 1.00 91.69 90 ASP A C 1
ATOM 710 O O . ASP A 1 90 ? -2.917 -6.969 -5.626 1.00 91.69 90 ASP A O 1
ATOM 714 N N . PRO A 1 91 ? -4.347 -7.486 -7.278 1.00 90.44 91 PRO A N 1
ATOM 715 C CA . PRO A 1 91 ? -5.328 -6.470 -6.895 1.00 90.44 91 PRO A CA 1
ATOM 716 C C . PRO A 1 91 ? -5.740 -6.529 -5.420 1.00 90.44 91 PRO A C 1
ATOM 718 O O . PRO A 1 91 ? -5.935 -5.485 -4.806 1.00 90.44 91 PRO A O 1
ATOM 721 N N . VAL A 1 92 ? -5.792 -7.729 -4.831 1.00 90.88 92 VAL A N 1
ATOM 722 C CA . VAL A 1 92 ? -6.117 -7.938 -3.409 1.00 90.88 92 VAL A CA 1
ATOM 723 C C . VAL A 1 92 ? -5.125 -7.251 -2.460 1.00 90.88 92 VAL A C 1
ATOM 725 O O . VAL A 1 92 ? -5.496 -6.826 -1.370 1.00 90.88 92 VAL A O 1
ATOM 728 N N . GLN A 1 93 ? -3.866 -7.074 -2.873 1.00 89.12 93 GLN A N 1
ATOM 729 C CA . GLN A 1 93 ? -2.864 -6.391 -2.053 1.00 89.12 93 GLN A CA 1
ATOM 730 C C . GLN A 1 93 ? -3.094 -4.874 -1.997 1.00 89.12 93 GLN A C 1
ATOM 732 O O . GLN A 1 93 ? -2.649 -4.224 -1.047 1.00 89.12 93 GLN A O 1
ATOM 737 N N . ARG A 1 94 ? -3.822 -4.296 -2.970 1.00 90.88 94 ARG A N 1
ATOM 738 C CA . ARG A 1 94 ? -4.090 -2.849 -3.026 1.00 90.88 94 ARG A CA 1
ATOM 739 C C . ARG A 1 94 ? -4.821 -2.360 -1.782 1.00 90.88 94 ARG A C 1
ATOM 741 O O . ARG A 1 94 ? -4.458 -1.315 -1.257 1.00 90.88 94 ARG A O 1
ATOM 748 N N . GLU A 1 95 ? -5.787 -3.124 -1.274 1.00 89.81 95 GLU A N 1
ATOM 749 C CA . GLU A 1 95 ? -6.571 -2.740 -0.091 1.00 89.81 95 GLU A CA 1
ATOM 750 C C . GLU A 1 95 ? -5.688 -2.537 1.144 1.00 89.81 95 GLU A C 1
ATOM 752 O O . GLU A 1 95 ? -5.839 -1.555 1.870 1.00 89.81 95 GLU A O 1
ATOM 757 N N . THR A 1 96 ? -4.707 -3.420 1.341 1.00 89.06 96 THR A N 1
ATOM 758 C CA . THR A 1 96 ? -3.793 -3.347 2.488 1.00 89.06 96 THR A CA 1
ATOM 759 C C . THR A 1 96 ? -2.883 -2.121 2.388 1.00 89.06 96 THR A C 1
ATOM 761 O O . THR A 1 96 ? -2.696 -1.399 3.369 1.00 89.06 96 THR A O 1
ATOM 764 N N . VAL A 1 97 ? -2.360 -1.837 1.190 1.00 89.75 97 VAL A N 1
ATOM 765 C CA . VAL A 1 97 ? -1.531 -0.648 0.931 1.00 89.75 97 VAL A CA 1
ATOM 766 C C . VAL A 1 97 ? -2.343 0.636 1.106 1.00 89.75 97 VAL A C 1
ATOM 768 O O . VAL A 1 97 ? -1.879 1.566 1.766 1.00 89.75 97 VAL A O 1
ATOM 771 N N . CYS A 1 98 ? -3.570 0.682 0.579 1.00 90.50 98 CYS A N 1
ATOM 772 C CA . CYS A 1 98 ? -4.477 1.816 0.746 1.00 90.50 98 CYS A CA 1
ATOM 773 C C . CYS A 1 98 ? -4.800 2.068 2.221 1.00 90.50 98 CYS A C 1
ATOM 775 O O . CYS A 1 98 ? -4.729 3.209 2.670 1.00 90.50 98 CYS A O 1
ATOM 777 N N . ALA A 1 99 ? -5.099 1.025 2.999 1.00 89.06 99 ALA A N 1
ATOM 778 C CA . ALA A 1 99 ? -5.371 1.162 4.427 1.00 89.06 99 ALA A CA 1
ATOM 779 C C . ALA A 1 99 ? -4.159 1.714 5.201 1.00 89.06 99 ALA A C 1
ATOM 781 O O . ALA A 1 99 ? -4.311 2.619 6.029 1.00 89.06 99 ALA A O 1
ATOM 782 N N . ALA A 1 100 ? -2.953 1.214 4.908 1.00 89.62 100 ALA A N 1
ATOM 783 C CA . ALA A 1 100 ? -1.716 1.697 5.519 1.00 89.62 100 ALA A CA 1
ATOM 784 C C . ALA A 1 100 ? -1.430 3.163 5.153 1.00 89.62 100 ALA A C 1
ATOM 786 O O . ALA A 1 100 ? -1.129 3.970 6.034 1.00 89.62 100 ALA A O 1
ATOM 787 N N . LEU A 1 101 ? -1.591 3.529 3.878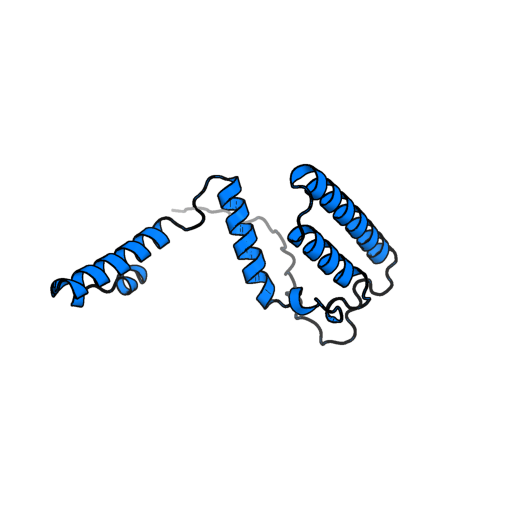 1.00 90.94 101 LEU A N 1
ATOM 788 C CA . LEU A 1 101 ? -1.402 4.898 3.401 1.00 90.94 101 LEU A CA 1
ATOM 789 C C . LEU A 1 101 ? -2.414 5.862 4.028 1.00 90.94 101 LEU A C 1
ATOM 791 O O . LEU A 1 101 ? -2.024 6.903 4.550 1.00 90.94 101 LEU A O 1
ATOM 795 N N . ASN A 1 102 ? -3.697 5.498 4.036 1.00 90.25 102 ASN A N 1
ATOM 796 C CA . ASN A 1 102 ? -4.751 6.298 4.659 1.00 90.25 102 ASN A CA 1
ATOM 797 C C . ASN A 1 102 ? -4.456 6.528 6.146 1.00 90.25 102 ASN A C 1
ATOM 799 O O . ASN A 1 102 ? -4.588 7.644 6.644 1.00 90.25 102 ASN A O 1
ATOM 803 N N . SER A 1 103 ? -3.983 5.491 6.840 1.00 87.88 103 SER A N 1
ATOM 804 C CA . SER A 1 103 ? -3.583 5.591 8.245 1.00 87.88 103 SER A CA 1
ATOM 805 C C . SER A 1 103 ? -2.406 6.549 8.448 1.00 87.88 103 SER A C 1
ATOM 807 O O . SER A 1 103 ? -2.444 7.364 9.368 1.00 87.88 103 SER A O 1
ATOM 809 N N . ALA A 1 104 ? -1.386 6.486 7.586 1.00 88.38 104 ALA A N 1
ATOM 810 C CA . ALA A 1 104 ? -0.224 7.371 7.650 1.00 88.38 104 ALA A CA 1
ATOM 811 C C . ALA A 1 104 ? -0.590 8.836 7.354 1.00 88.38 104 ALA A C 1
ATOM 813 O O . ALA A 1 104 ? -0.086 9.743 8.014 1.00 88.38 104 ALA A O 1
ATOM 814 N N . ILE A 1 105 ? -1.509 9.082 6.411 1.00 90.00 105 ILE A N 1
ATOM 815 C CA . ILE A 1 105 ? -2.026 10.428 6.120 1.00 90.00 105 ILE A CA 1
ATOM 816 C C . ILE A 1 105 ? -2.747 10.995 7.344 1.00 90.00 105 ILE A C 1
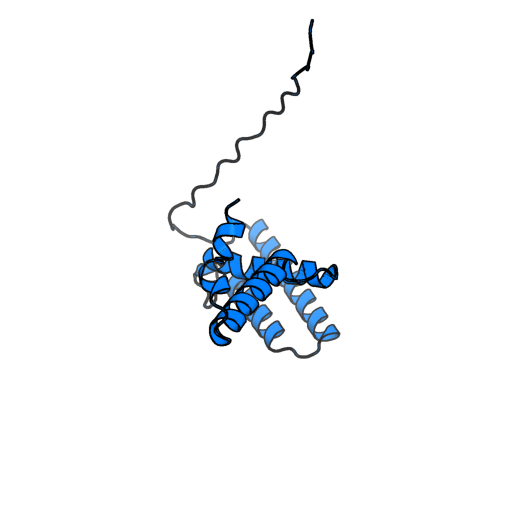ATOM 818 O O . ILE A 1 105 ? -2.463 12.128 7.744 1.00 90.00 105 ILE A O 1
ATOM 822 N N . LEU A 1 106 ? -3.636 10.212 7.964 1.00 87.38 106 LEU A N 1
ATOM 823 C CA . LEU A 1 106 ? -4.347 10.630 9.174 1.00 87.38 106 LEU A CA 1
ATOM 824 C C . LEU A 1 106 ? -3.365 10.960 10.302 1.00 87.38 106 LEU A C 1
ATOM 826 O O . LEU A 1 106 ? -3.462 12.032 10.891 1.00 87.38 106 LEU A O 1
ATOM 830 N N . GLU A 1 107 ? -2.367 10.106 10.533 1.00 86.00 107 GLU A N 1
ATOM 831 C CA . GLU A 1 107 ? -1.333 10.323 11.551 1.00 86.00 107 GLU A CA 1
ATOM 832 C C . GLU A 1 107 ? -0.497 11.582 11.271 1.00 86.00 107 GLU A C 1
ATOM 834 O O . GLU A 1 107 ? -0.307 12.402 12.168 1.00 86.00 107 GLU A O 1
ATOM 839 N N . SER A 1 108 ? -0.093 11.807 10.015 1.00 87.75 108 SER A N 1
ATOM 840 C CA . SER A 1 108 ? 0.616 13.031 9.605 1.00 87.75 108 SER A CA 1
ATOM 841 C C . SER A 1 108 ? -0.228 14.301 9.771 1.00 87.75 108 SER A C 1
ATOM 843 O O . SER A 1 108 ? 0.307 15.375 10.037 1.00 87.75 108 SER A O 1
ATOM 845 N N . SER A 1 109 ? -1.552 14.166 9.669 1.00 88.12 109 SER A N 1
ATOM 846 C CA . SER A 1 109 ? -2.517 15.252 9.849 1.00 88.12 109 SER A CA 1
ATOM 847 C C . SER A 1 109 ? -2.987 15.392 11.301 1.00 88.12 109 SER A C 1
ATOM 849 O O . SER A 1 109 ? -3.889 16.184 11.570 1.00 88.12 109 SER A O 1
ATOM 851 N N . SER A 1 110 ? -2.415 14.634 12.248 1.00 83.06 110 SER A N 1
ATOM 852 C CA . SER A 1 110 ? -2.851 14.541 13.654 1.00 83.06 110 SER A CA 1
ATOM 853 C C . SER A 1 110 ? -4.320 14.126 13.849 1.00 83.06 110 SER A C 1
ATOM 855 O O . SER A 1 110 ? -4.923 14.388 14.890 1.00 83.06 110 SER A O 1
ATOM 857 N N . LEU A 1 111 ? -4.905 13.463 12.851 1.00 79.06 111 LEU A N 1
ATOM 858 C CA . LEU A 1 111 ? -6.267 12.947 12.892 1.00 79.06 111 LEU A CA 1
ATOM 859 C C . LEU A 1 111 ? -6.275 11.505 13.426 1.00 79.06 111 LEU A C 1
ATOM 861 O O . LEU A 1 111 ? -5.343 10.734 13.175 1.00 79.06 111 LEU A O 1
ATOM 865 N N . PRO A 1 112 ? -7.322 11.100 14.164 1.00 74.56 112 PRO A N 1
ATOM 866 C CA . PRO A 1 112 ? -7.425 9.737 14.665 1.00 74.56 112 PRO A CA 1
ATOM 867 C C . PRO A 1 112 ? -7.525 8.730 13.508 1.00 74.56 112 PRO A C 1
ATOM 869 O O . PRO A 1 112 ? -8.306 8.913 12.578 1.00 74.56 112 PRO A O 1
ATOM 872 N N . ARG A 1 113 ? -6.759 7.629 13.597 1.00 68.38 113 ARG A N 1
ATOM 873 C CA . ARG A 1 113 ? -6.738 6.537 12.597 1.00 68.38 113 ARG A CA 1
ATOM 874 C C . ARG A 1 113 ? -8.081 5.824 12.419 1.00 68.38 113 ARG A C 1
ATOM 876 O O . ARG A 1 113 ? -8.307 5.209 11.385 1.00 68.38 113 ARG A O 1
ATOM 883 N N . ARG A 1 114 ? -8.940 5.873 13.438 1.00 70.81 114 ARG A N 1
ATOM 884 C CA . ARG A 1 114 ? -10.303 5.336 13.405 1.00 70.81 114 ARG A CA 1
ATOM 885 C C . ARG A 1 114 ? -11.289 6.481 13.456 1.00 70.81 114 ARG A C 1
ATOM 887 O O . ARG A 1 114 ? -11.093 7.430 14.220 1.00 70.81 114 ARG A O 1
ATOM 894 N N . ALA A 1 115 ? -12.363 6.366 12.685 1.00 78.12 115 ALA A N 1
ATOM 895 C CA . ALA A 1 115 ? -13.448 7.327 12.760 1.00 78.12 115 ALA A CA 1
ATOM 896 C C . ALA A 1 115 ? -13.994 7.356 14.203 1.00 78.12 115 ALA A C 1
ATOM 898 O O . ALA A 1 115 ? -14.197 6.291 14.794 1.00 78.12 115 ALA A O 1
ATOM 899 N N . PRO A 1 116 ? -14.280 8.534 14.784 1.00 79.31 116 PRO A N 1
ATOM 900 C CA . PRO A 1 116 ? -14.870 8.623 16.122 1.00 79.31 116 PRO A CA 1
ATOM 901 C C . PRO A 1 116 ? -16.137 7.770 16.280 1.00 79.31 116 PRO A C 1
ATOM 903 O O . PRO A 1 116 ? -16.370 7.198 17.342 1.00 79.31 116 PRO A O 1
ATOM 906 N N . LEU A 1 117 ? -16.916 7.628 15.202 1.00 84.25 117 LEU A N 1
ATOM 907 C CA . LEU A 1 117 ? -18.103 6.779 15.159 1.00 84.25 117 LEU A CA 1
ATOM 908 C C . LEU A 1 117 ? -17.771 5.291 15.336 1.00 84.25 117 LEU A C 1
ATOM 910 O O . LEU A 1 117 ? -18.445 4.607 16.095 1.00 84.25 117 LEU A O 1
ATOM 914 N N . GLU A 1 118 ? -16.714 4.794 14.695 1.00 83.88 118 GLU A N 1
ATOM 915 C CA . GLU A 1 118 ? -16.275 3.399 14.832 1.00 83.88 118 GLU A CA 1
ATOM 916 C C . GLU A 1 118 ? -15.882 3.087 16.282 1.00 83.88 118 GLU A C 1
ATOM 918 O O . GLU A 1 118 ? -16.251 2.049 16.830 1.00 83.88 118 GLU A O 1
ATOM 923 N N . VAL A 1 119 ? -15.188 4.025 16.936 1.00 86.31 119 VAL A N 1
ATOM 924 C CA . VAL A 1 119 ? -14.813 3.913 18.352 1.00 86.31 119 VAL A CA 1
ATOM 925 C C . VAL A 1 119 ? -16.054 3.927 19.246 1.00 86.31 119 VAL A C 1
ATOM 927 O O . VAL A 1 119 ? -16.180 3.081 20.130 1.00 86.31 119 VAL A O 1
ATOM 930 N N . ALA A 1 120 ? -16.995 4.841 18.998 1.00 89.19 120 ALA A N 1
ATOM 931 C CA . ALA A 1 120 ? -18.242 4.924 19.752 1.00 89.19 120 ALA A CA 1
ATOM 932 C C . ALA A 1 120 ? -19.084 3.643 19.616 1.00 89.19 120 ALA A C 1
ATOM 934 O O . ALA A 1 120 ? -19.573 3.124 20.617 1.00 89.19 120 ALA A O 1
ATOM 935 N N . VAL A 1 121 ? -19.190 3.089 18.404 1.00 90.50 121 VAL A N 1
ATOM 936 C CA . VAL A 1 121 ? -19.875 1.816 18.131 1.00 90.50 121 VAL A CA 1
ATOM 937 C C . VAL A 1 121 ? -19.179 0.653 18.837 1.00 90.50 121 VAL A C 1
ATOM 939 O O . VAL A 1 121 ? -19.847 -0.162 19.470 1.00 90.50 121 VAL A O 1
ATOM 942 N N . ALA A 1 122 ? -17.847 0.575 18.783 1.00 87.56 122 ALA A N 1
ATOM 943 C CA . ALA A 1 122 ? -17.089 -0.465 19.478 1.00 87.56 122 ALA A CA 1
ATOM 944 C C . ALA A 1 122 ? -17.301 -0.403 21.000 1.00 87.56 122 ALA A C 1
ATOM 946 O O . ALA A 1 122 ? -17.549 -1.429 21.633 1.00 87.56 122 ALA A O 1
ATOM 947 N N . HIS A 1 123 ? -17.273 0.800 21.579 1.00 91.50 123 HIS A N 1
ATOM 948 C CA . HIS A 1 123 ? -17.556 1.005 22.998 1.00 91.50 123 HIS A CA 1
ATOM 949 C C . HIS A 1 123 ? -19.005 0.648 23.351 1.00 91.50 123 HIS A C 1
ATOM 951 O O . HIS A 1 123 ? -19.237 0.016 24.378 1.00 91.50 123 HIS A O 1
ATOM 957 N N . ALA A 1 124 ? -19.975 1.003 22.503 1.00 91.00 124 ALA A N 1
ATOM 958 C CA . ALA A 1 124 ? -21.377 0.646 22.705 1.00 91.00 124 ALA A CA 1
ATOM 959 C C . ALA A 1 124 ? -21.582 -0.878 22.694 1.00 91.00 124 ALA A C 1
ATOM 961 O O . ALA A 1 124 ? -22.270 -1.408 23.566 1.00 91.00 124 ALA A O 1
ATOM 962 N N . ARG A 1 125 ? -20.935 -1.596 21.765 1.00 90.06 125 ARG A N 1
ATOM 963 C CA . ARG A 1 125 ? -20.961 -3.068 21.718 1.00 90.06 125 ARG A CA 1
ATOM 964 C C . ARG A 1 125 ? -20.382 -3.687 22.991 1.00 90.06 125 ARG A C 1
ATOM 966 O O . ARG A 1 125 ? -21.010 -4.571 23.571 1.00 90.06 125 ARG A O 1
ATOM 973 N N . GLU A 1 126 ? -19.231 -3.202 23.462 1.00 91.75 126 GLU A N 1
ATOM 974 C CA . GLU A 1 126 ? -18.627 -3.709 24.702 1.00 91.75 126 GLU A CA 1
ATOM 975 C C . GLU A 1 126 ? -19.488 -3.391 25.933 1.00 91.75 126 GLU A C 1
ATOM 977 O O . GLU A 1 126 ? -19.637 -4.233 26.817 1.00 91.75 126 GLU A O 1
ATOM 982 N N . LEU A 1 127 ? -20.116 -2.211 25.978 1.00 90.44 127 LEU A N 1
ATOM 983 C CA . LEU A 1 127 ? -21.024 -1.833 27.059 1.00 90.44 127 LEU A CA 1
ATOM 984 C C . LEU A 1 127 ? -22.239 -2.768 27.127 1.00 90.44 127 LEU A C 1
ATOM 986 O O . LEU A 1 127 ? -22.553 -3.270 28.204 1.00 90.44 127 LEU A O 1
ATOM 990 N N . VAL A 1 128 ? -22.884 -3.059 25.993 1.00 89.88 128 VAL A N 1
ATOM 991 C CA . VAL A 1 128 ? -24.005 -4.015 25.922 1.00 89.88 128 VAL A CA 1
ATOM 992 C C . VAL A 1 128 ? -23.561 -5.410 26.374 1.00 89.88 128 VAL A C 1
ATOM 994 O O . VAL A 1 128 ? -24.253 -6.054 27.167 1.00 89.88 128 VAL A O 1
ATOM 997 N N . ALA A 1 129 ? -22.375 -5.860 25.952 1.00 88.19 129 ALA A N 1
ATOM 998 C CA . ALA A 1 129 ? -21.813 -7.136 26.388 1.00 88.19 129 ALA A CA 1
ATOM 999 C C . ALA A 1 129 ? -21.543 -7.164 27.905 1.00 88.19 129 ALA A C 1
ATOM 1001 O O . ALA A 1 129 ? -21.854 -8.152 28.575 1.00 88.19 129 ALA A O 1
ATOM 1002 N N . ALA A 1 130 ? -21.013 -6.078 28.473 1.00 90.50 130 ALA A N 1
ATOM 1003 C CA . ALA A 1 130 ? -20.783 -5.944 29.908 1.00 90.50 130 ALA A CA 1
ATOM 1004 C C . ALA A 1 130 ? -22.094 -5.930 30.711 1.00 90.50 130 ALA A C 1
ATOM 1006 O O . ALA A 1 130 ? -22.186 -6.603 31.738 1.00 90.50 130 ALA A O 1
ATOM 1007 N N . MET A 1 131 ? -23.123 -5.230 30.224 1.00 90.31 131 MET A N 1
ATOM 1008 C CA . MET A 1 131 ? -24.457 -5.208 30.832 1.00 90.31 131 MET A CA 1
ATOM 1009 C C . MET A 1 131 ? -25.103 -6.600 30.840 1.00 90.31 131 MET A C 1
ATOM 1011 O O . MET A 1 131 ? -25.678 -6.998 31.853 1.00 90.31 131 MET A O 1
ATOM 1015 N N . SER A 1 132 ? -24.938 -7.365 29.756 1.00 89.31 132 SER A N 1
ATOM 1016 C CA . SER A 1 132 ? -25.412 -8.751 29.658 1.00 89.31 132 SER A CA 1
ATOM 1017 C C . SER A 1 132 ? -24.741 -9.651 30.694 1.00 89.31 132 SER A C 1
ATOM 1019 O O . SER A 1 132 ? -25.422 -10.340 31.455 1.00 89.31 132 SER A O 1
ATOM 1021 N N . ARG A 1 133 ? -23.407 -9.569 30.818 1.00 90.19 133 ARG A N 1
ATOM 1022 C CA . ARG A 1 133 ? -22.644 -10.306 31.843 1.00 90.19 133 ARG A CA 1
ATOM 1023 C C . ARG A 1 133 ? -23.043 -9.922 33.271 1.00 90.19 133 ARG A C 1
ATOM 1025 O O . ARG A 1 133 ? -22.992 -10.766 34.158 1.00 90.19 133 ARG A O 1
ATOM 1032 N N . ALA A 1 134 ? -23.449 -8.672 33.488 1.00 90.25 134 ALA A N 1
ATOM 1033 C CA . ALA A 1 134 ? -23.954 -8.184 34.770 1.00 90.25 134 ALA A CA 1
ATOM 1034 C C . ALA A 1 134 ? -25.427 -8.564 35.044 1.00 90.25 134 ALA A C 1
ATOM 1036 O O . ALA A 1 134 ? -25.951 -8.228 36.104 1.00 90.25 134 ALA A O 1
ATOM 1037 N N . GLY A 1 135 ? -26.102 -9.255 34.117 1.00 85.88 135 GLY A N 1
ATOM 1038 C CA . GLY A 1 135 ? -27.486 -9.709 34.278 1.00 85.88 135 GLY A CA 1
ATOM 1039 C C . GLY A 1 135 ? -28.542 -8.621 34.061 1.00 85.88 135 GLY A C 1
ATOM 1040 O O . GLY A 1 135 ? -29.689 -8.782 34.477 1.00 85.88 135 GLY A O 1
ATOM 1041 N N . LEU A 1 136 ? -28.187 -7.505 33.415 1.00 83.38 136 LEU A N 1
ATOM 1042 C CA . LEU A 1 136 ? -29.127 -6.425 33.116 1.00 83.38 136 LEU A CA 1
ATOM 1043 C C . LEU A 1 136 ? -29.979 -6.789 31.895 1.00 83.38 136 LEU A C 1
ATOM 1045 O O . LEU A 1 136 ? -29.621 -6.475 30.767 1.00 83.38 136 LEU A O 1
ATOM 1049 N N . GLY A 1 137 ? -31.147 -7.399 32.114 1.00 79.38 137 GLY A N 1
ATOM 1050 C CA . GLY A 1 137 ? -32.017 -7.902 31.037 1.00 79.38 137 GLY A CA 1
ATOM 1051 C C . GLY A 1 137 ? -32.443 -6.880 29.968 1.00 79.38 137 GLY A C 1
ATOM 1052 O O . GLY A 1 137 ? -32.786 -7.274 28.859 1.00 79.38 137 GLY A O 1
ATOM 1053 N N . SER A 1 138 ? -32.367 -5.574 30.253 1.00 78.62 138 SER A N 1
ATOM 1054 C CA . SER A 1 138 ? -32.648 -4.508 29.274 1.00 78.62 138 SER A CA 1
ATOM 1055 C C . SER A 1 138 ? -31.714 -4.552 28.052 1.00 78.62 138 SER A C 1
ATOM 1057 O O . SER A 1 138 ? -32.117 -4.202 26.946 1.00 78.62 138 SER A O 1
ATOM 1059 N N . CYS A 1 139 ? -30.481 -5.044 28.216 1.00 81.19 139 CYS A N 1
ATOM 1060 C CA . CYS A 1 139 ? -29.514 -5.107 27.121 1.00 81.19 139 CYS A CA 1
ATOM 1061 C C . CYS A 1 139 ? -29.817 -6.211 26.087 1.00 81.19 139 CYS A C 1
ATOM 1063 O O . CYS A 1 139 ? -29.210 -6.229 25.020 1.00 81.19 139 CYS A O 1
ATOM 1065 N N . ALA A 1 140 ? -30.739 -7.138 26.382 1.00 77.38 140 ALA A N 1
ATOM 1066 C CA . ALA A 1 140 ? -31.130 -8.206 25.457 1.00 77.38 140 ALA A CA 1
ATOM 1067 C C . ALA A 1 140 ? -31.896 -7.682 24.231 1.00 77.38 140 ALA A C 1
ATOM 1069 O O . ALA A 1 140 ? -31.937 -8.352 23.203 1.00 77.38 140 ALA A O 1
ATOM 1070 N N . PHE A 1 141 ? -32.487 -6.489 24.337 1.00 81.62 141 PHE A N 1
ATOM 1071 C CA . PHE A 1 141 ? -33.231 -5.845 23.253 1.00 81.62 141 PHE A CA 1
ATOM 1072 C C . PHE A 1 141 ? -32.403 -4.797 22.497 1.00 81.62 141 PHE A C 1
ATOM 1074 O O . PHE A 1 141 ? -32.864 -4.265 21.492 1.00 81.62 141 PHE A O 1
ATOM 1081 N N . THR A 1 142 ? -31.194 -4.476 22.966 1.00 82.81 142 THR A N 1
ATOM 1082 C CA . THR A 1 142 ? -30.312 -3.505 22.308 1.00 82.81 142 THR A CA 1
ATOM 1083 C C . THR A 1 142 ? -29.373 -4.203 21.333 1.00 82.81 142 THR A C 1
ATOM 1085 O O . THR A 1 142 ? -28.397 -4.825 21.750 1.00 82.81 142 THR A O 1
ATOM 1088 N N . CYS A 1 143 ? -29.638 -4.047 20.037 1.00 82.00 143 CYS A N 1
ATOM 1089 C CA . CYS A 1 143 ? -28.713 -4.391 18.964 1.00 82.00 143 CYS A CA 1
ATOM 1090 C C . CYS A 1 143 ? -28.057 -3.106 18.442 1.00 82.00 143 CYS A C 1
ATOM 1092 O O . CYS A 1 143 ? -28.731 -2.214 17.932 1.00 82.00 143 CYS A O 1
ATOM 1094 N N . VAL A 1 144 ? -26.735 -2.991 18.591 1.00 83.12 144 VAL A N 1
ATOM 1095 C CA . VAL A 1 144 ? -25.993 -1.812 18.105 1.00 83.12 144 VAL A CA 1
ATOM 1096 C C . VAL A 1 144 ? -25.990 -1.754 16.573 1.00 83.12 144 VAL A C 1
ATOM 1098 O O . VAL A 1 144 ? -25.900 -0.670 16.008 1.00 83.12 144 VAL A O 1
ATOM 1101 N N . ASP A 1 145 ? -26.128 -2.896 15.898 1.00 83.44 145 ASP A N 1
ATOM 1102 C CA . ASP A 1 145 ? -26.112 -2.964 14.434 1.00 83.44 145 ASP A CA 1
ATOM 1103 C C . ASP A 1 145 ? -27.409 -2.429 13.811 1.00 83.44 145 ASP A C 1
ATOM 1105 O O . ASP A 1 145 ? -27.351 -1.786 12.765 1.00 83.44 145 ASP A O 1
ATOM 1109 N N . ASP A 1 146 ? -28.551 -2.591 14.486 1.00 83.31 146 ASP A N 1
ATOM 1110 C CA . ASP A 1 146 ? -29.844 -2.053 14.032 1.00 83.31 146 ASP A CA 1
ATOM 1111 C C . ASP A 1 146 ? -29.837 -0.513 14.006 1.00 83.31 146 ASP A C 1
ATOM 1113 O O . ASP A 1 146 ? -30.462 0.114 13.155 1.00 83.31 146 ASP A O 1
ATOM 1117 N N . LEU A 1 147 ? -29.070 0.112 14.906 1.00 75.38 147 LEU A N 1
ATOM 1118 C CA . LEU A 1 147 ? -28.885 1.567 14.978 1.00 75.38 147 LEU A CA 1
ATOM 1119 C C . LEU A 1 147 ? -28.029 2.139 13.840 1.00 75.38 147 LEU A C 1
ATOM 1121 O O . LEU A 1 147 ? -28.046 3.348 13.633 1.00 75.38 147 LEU A O 1
ATOM 1125 N N . LEU A 1 148 ? -27.270 1.302 13.129 1.00 77.88 148 LEU A N 1
ATOM 1126 C CA . LEU A 1 148 ? -26.385 1.721 12.034 1.00 77.88 148 LEU A CA 1
ATOM 1127 C C . LEU A 1 148 ? -27.016 1.529 10.647 1.00 77.88 148 LEU A C 1
ATOM 1129 O O . LEU A 1 148 ? -26.387 1.857 9.644 1.00 77.88 148 LEU A O 1
ATOM 1133 N N . GLN A 1 149 ? -28.233 0.981 10.585 1.00 76.31 149 GLN A N 1
ATOM 1134 C CA . GLN A 1 149 ? -28.968 0.708 9.343 1.00 76.31 149 GLN A CA 1
ATOM 1135 C C . GLN A 1 149 ? -29.958 1.825 8.951 1.00 76.31 149 GLN A C 1
ATOM 1137 O O . GLN A 1 149 ? -30.628 1.706 7.923 1.00 76.31 149 GLN A O 1
ATOM 1142 N N . HIS A 1 150 ? -30.044 2.901 9.739 1.00 50.75 150 HIS A N 1
ATOM 1143 C CA . HIS A 1 150 ? -30.876 4.089 9.507 1.00 50.75 150 HIS A CA 1
ATOM 1144 C C . HIS A 1 150 ? -30.019 5.343 9.337 1.00 50.75 150 HIS A C 1
ATOM 1146 O O . HIS A 1 150 ? -30.460 6.232 8.573 1.00 50.75 150 HIS A O 1
#

InterPro domains:
  IPR013144 CRA domain [SM00757] (35-137)
  IPR024964 CTLH/CRA C-terminal to LisH motif domain [PF10607] (47-123)
  IPR050618 Ubiquitination and Signaling Pathway Regulator [PTHR12864] (35-135)

pLDDT: mean 80.31, std 17.4, range [37.5, 96.75]

Organism: NCBI:txid320908

Sequence (150 aa):
HTNGYQNGTSHEEPVEDMDVDPPASKRQLCGGSKTAVERMLEFGRTLYHMSQRLMQEQGKDEANKKMLQDAFSLLAYSNPWSSPVGWQLDPVQRETVCAALNSAILESSSLPRRAPLEVAVAHARELVAAMSRAGLGSCAFTCVDDLLQH

Foldseek 3Di:
DDDDDDDDDDDPDPPPPPPPPDPDDDDFQCPPPPVSVVVLVVVLVVLVVVLVVCCVVPNDDVVSVVVNVLVVQQSVDRHSCPGPNVCCVDPVVVVVVVLVVLQVVCVVVVHDSDDPVVVVLVVVVVVLVVCVVVVVCVSVPDDSVVVVVD

Secondary structure (DSSP, 8-state):
-----------------------SS---TTTT-HHHHHHHHHHHHHHHHHHHHHHHHH-S-HHHHHHHHHHHHHHTSSSGGGSTTGGGGSHHHHHHHHHHHHHHHHHHTT--SS-HHHHHHHHHHHHHHHHHHTT-GGGGG--TTGGG--

Radius of gyration: 25.82 Å; chains: 1; bounding box: 64×46×60 Å